Protein AF-A0A1H5PH93-F1 (afdb_monomer)

Solvent-accessible surface area (backbone atoms only — not comparable to full-atom values): 3718 Å² total; per-residue (Å²): 130,86,77,73,77,77,81,79,81,81,85,80,79,56,42,66,69,59,49,55,52,47,31,60,76,34,77,64,41,66,50,18,39,30,42,60,48,46,87,40,70,47,71,48,97,57,71,49,57,91,81,64,31,56,50,81,80,127

Radius of gyration: 13.15 Å; Cα contacts (8 Å, |Δi|>4): 67; chains: 1; bounding box: 29×25×43 Å

pLDDT: mean 83.43, std 16.36, range [39.22, 97.5]

Secondary structure (DSSP, 8-state):
-PPPPP---PPP---HHHHHHHHHHTTT-GGGEEE-SSS-EEE-SSPPPTTTSB----

Structure (mmCIF, N/CA/C/O backbone):
data_AF-A0A1H5PH93-F1
#
_entry.id   AF-A0A1H5PH93-F1
#
loop_
_atom_site.group_PDB
_atom_site.id
_atom_site.type_symbol
_atom_site.label_atom_id
_atom_site.label_alt_id
_atom_site.label_comp_id
_atom_site.label_asym_id
_atom_site.label_entity_id
_atom_site.label_seq_id
_atom_site.pdbx_PDB_ins_code
_atom_site.Cartn_x
_atom_site.Cartn_y
_atom_site.Cartn_z
_atom_site.occupancy
_atom_site.B_iso_or_equiv
_atom_site.auth_seq_id
_atom_site.auth_comp_id
_atom_site.auth_asym_id
_atom_site.auth_atom_id
_atom_site.pdbx_PDB_model_num
ATOM 1 N N . MET A 1 1 ? -2.153 17.166 -33.841 1.00 39.22 1 MET A N 1
ATOM 2 C CA . MET A 1 1 ? -1.594 16.327 -32.758 1.00 39.22 1 MET A CA 1
ATOM 3 C C . MET A 1 1 ? -2.759 15.830 -31.919 1.00 39.22 1 MET A C 1
ATOM 5 O O . MET A 1 1 ? -3.560 16.675 -31.530 1.00 39.22 1 MET A O 1
ATOM 9 N N . PRO A 1 2 ? -2.930 14.516 -31.705 1.00 42.28 2 PRO A N 1
ATOM 10 C CA . PRO A 1 2 ? -4.009 14.034 -30.858 1.00 42.28 2 PRO A CA 1
ATOM 11 C C . PRO A 1 2 ? -3.698 14.444 -29.415 1.00 42.28 2 PRO A C 1
ATOM 13 O O . PRO A 1 2 ? -2.584 14.232 -28.934 1.00 42.28 2 PRO A O 1
ATOM 16 N N . LYS A 1 3 ? -4.652 15.118 -28.766 1.00 47.72 3 LYS A N 1
ATOM 17 C CA . LYS A 1 3 ? -4.551 15.531 -27.364 1.00 47.72 3 LYS A CA 1
ATOM 18 C C . LYS A 1 3 ? -4.405 14.270 -26.511 1.00 47.72 3 LYS A C 1
ATOM 20 O O . LYS A 1 3 ? -5.220 13.359 -26.646 1.00 47.72 3 LYS A O 1
ATOM 25 N N . LYS A 1 4 ? -3.354 14.208 -25.682 1.00 57.16 4 LYS A N 1
ATOM 26 C CA . LYS A 1 4 ? -3.259 13.208 -24.612 1.00 57.16 4 LYS A CA 1
ATOM 27 C C . LYS A 1 4 ? -4.551 13.294 -23.789 1.00 57.16 4 LYS A C 1
ATOM 29 O O . LYS A 1 4 ? -4.991 14.419 -23.550 1.00 57.16 4 LYS A O 1
ATOM 34 N N . PRO A 1 5 ? -5.169 12.164 -23.412 1.00 54.16 5 PRO A N 1
ATOM 35 C CA . PRO A 1 5 ? -6.256 12.204 -22.449 1.00 54.16 5 PRO A CA 1
ATOM 36 C C . PRO A 1 5 ? -5.696 12.876 -21.196 1.00 54.16 5 PRO A C 1
ATOM 38 O O . PRO A 1 5 ? -4.598 12.530 -20.762 1.00 54.16 5 PRO A O 1
ATOM 41 N N . ASP A 1 6 ? -6.382 13.904 -20.709 1.00 56.84 6 ASP A N 1
ATOM 42 C CA . ASP A 1 6 ? -6.037 14.550 -19.451 1.00 56.84 6 ASP A CA 1
ATOM 43 C C . ASP A 1 6 ? -5.917 13.447 -18.391 1.00 56.84 6 ASP A C 1
ATOM 45 O O . ASP A 1 6 ? -6.869 12.691 -18.189 1.00 56.84 6 ASP A O 1
ATOM 49 N N . ASP A 1 7 ? -4.729 13.282 -17.799 1.00 60.50 7 ASP A N 1
ATOM 50 C CA . ASP A 1 7 ? -4.494 12.282 -16.758 1.00 60.50 7 ASP A CA 1
ATOM 51 C C . ASP A 1 7 ? -5.437 12.607 -15.595 1.00 60.50 7 ASP A C 1
ATOM 53 O O . ASP A 1 7 ? -5.214 13.542 -14.824 1.00 60.50 7 ASP A O 1
ATOM 57 N N . GLU A 1 8 ? -6.548 11.878 -15.521 1.00 69.31 8 GLU A N 1
ATOM 58 C CA . GLU A 1 8 ? -7.597 12.077 -14.535 1.00 69.31 8 GLU A CA 1
ATOM 59 C C . GLU A 1 8 ? -7.032 11.715 -13.154 1.00 69.31 8 GLU A C 1
ATOM 61 O O . GLU A 1 8 ? -6.968 10.552 -12.745 1.00 69.31 8 GLU A O 1
ATOM 66 N N . VAL A 1 9 ? -6.535 12.727 -12.440 1.00 71.62 9 VAL A N 1
ATOM 67 C CA . VAL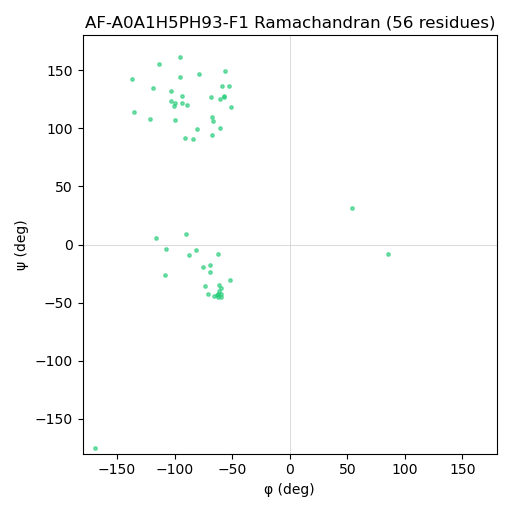 A 1 9 ? -5.947 12.551 -11.112 1.00 71.62 9 VAL A CA 1
ATOM 68 C C . VAL A 1 9 ? -7.046 12.122 -10.143 1.00 71.62 9 VAL A C 1
ATOM 70 O O . VAL A 1 9 ? -7.876 12.921 -9.715 1.00 71.62 9 VAL A O 1
ATOM 73 N N . THR A 1 10 ? -7.034 10.847 -9.758 1.00 73.62 10 THR A N 1
ATOM 74 C CA . THR A 1 10 ? -7.913 10.321 -8.710 1.00 73.62 10 THR A CA 1
ATOM 75 C C . THR A 1 10 ? -7.235 10.458 -7.348 1.00 73.62 10 THR A C 1
ATOM 77 O O . THR A 1 10 ? -6.183 9.866 -7.109 1.00 73.62 10 THR A O 1
ATOM 80 N N . VAL A 1 11 ? -7.861 11.194 -6.426 1.00 80.06 11 VAL A N 1
ATOM 81 C CA . VAL A 1 11 ? -7.421 11.282 -5.025 1.00 80.06 11 VAL A CA 1
ATOM 82 C C . VAL A 1 11 ? -8.169 10.246 -4.189 1.00 80.06 11 VAL A C 1
ATOM 84 O O . VAL A 1 11 ? -9.396 10.272 -4.117 1.00 80.06 11 VAL A O 1
ATOM 87 N N . LEU A 1 12 ? -7.432 9.351 -3.530 1.00 81.25 12 LEU A N 1
ATOM 88 C CA . LEU A 1 12 ? -7.985 8.355 -2.611 1.00 81.25 12 LEU A CA 1
ATOM 89 C C . LEU A 1 12 ? -7.733 8.783 -1.164 1.00 81.25 12 LEU A C 1
ATOM 91 O O . LEU A 1 12 ? -6.614 9.144 -0.802 1.00 81.25 12 LEU A O 1
ATOM 95 N N . ARG A 1 13 ? -8.774 8.730 -0.328 1.00 86.00 13 ARG A N 1
ATOM 96 C CA . ARG A 1 13 ? -8.658 8.965 1.116 1.00 86.00 13 ARG A CA 1
ATOM 97 C C . ARG A 1 13 ? -8.414 7.631 1.814 1.00 86.00 13 ARG A C 1
ATOM 99 O O . ARG A 1 13 ? -9.353 6.914 2.132 1.00 86.00 13 ARG A O 1
ATOM 106 N N . VAL A 1 14 ? -7.140 7.298 1.993 1.00 90.50 14 VAL A N 1
ATOM 107 C CA . VAL A 1 14 ? -6.694 6.142 2.782 1.00 90.50 14 VAL A CA 1
ATOM 108 C C . VAL A 1 14 ? -6.373 6.617 4.194 1.00 90.50 14 VAL A C 1
ATOM 110 O O . VAL A 1 14 ? -5.847 7.721 4.369 1.00 90.50 14 VAL A O 1
ATOM 113 N N . ASN A 1 15 ? -6.662 5.798 5.203 1.00 95.12 15 ASN A N 1
ATOM 114 C CA . ASN A 1 15 ? -6.269 6.102 6.568 1.00 95.12 15 ASN A CA 1
ATOM 115 C C . ASN A 1 15 ? -4.733 6.295 6.652 1.00 95.12 15 ASN A C 1
ATOM 117 O O . ASN A 1 15 ? -3.984 5.402 6.241 1.00 95.12 15 ASN A O 1
ATOM 121 N N . PRO A 1 16 ? -4.228 7.416 7.208 1.00 95.12 16 PRO A N 1
ATOM 122 C CA . PRO A 1 16 ? -2.793 7.711 7.200 1.00 95.12 16 PRO A CA 1
ATOM 123 C C . PRO A 1 16 ? -1.923 6.689 7.941 1.00 95.12 16 PRO A C 1
ATOM 125 O O . PRO A 1 16 ? -0.799 6.425 7.519 1.00 95.12 16 PRO A O 1
ATOM 128 N N . ALA A 1 17 ? -2.424 6.102 9.034 1.00 96.75 17 ALA A N 1
ATOM 129 C CA . ALA A 1 17 ? -1.670 5.118 9.811 1.00 96.75 17 ALA A CA 1
ATOM 130 C C . ALA A 1 17 ? -1.538 3.795 9.047 1.00 96.75 17 ALA A C 1
ATOM 132 O O . ALA A 1 17 ? -0.452 3.218 8.986 1.00 96.75 17 ALA A O 1
ATOM 133 N N . VAL A 1 18 ? -2.626 3.361 8.409 1.00 95.69 18 VAL A N 1
ATOM 134 C CA . VAL A 1 18 ? -2.657 2.177 7.543 1.00 95.69 18 VAL A CA 1
ATOM 135 C C . VAL A 1 18 ? -1.726 2.364 6.340 1.00 95.69 18 VAL A C 1
ATOM 137 O O . VAL A 1 18 ? -0.906 1.495 6.045 1.00 95.69 18 VAL A O 1
A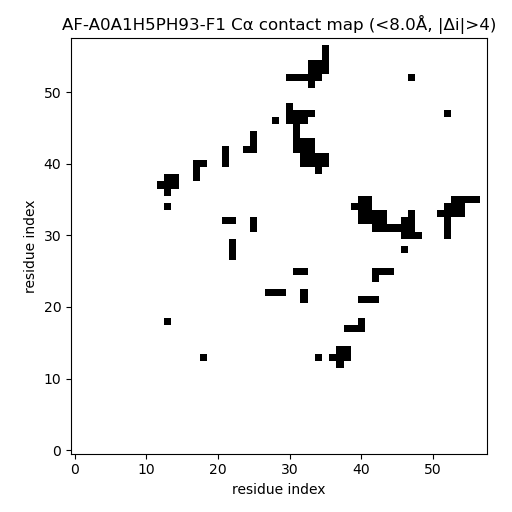TOM 140 N N . TRP A 1 19 ? -1.772 3.534 5.697 1.00 95.38 19 TRP A N 1
ATOM 141 C CA . TRP A 1 19 ? -0.869 3.876 4.597 1.00 95.38 19 TRP A CA 1
ATOM 142 C C . TRP A 1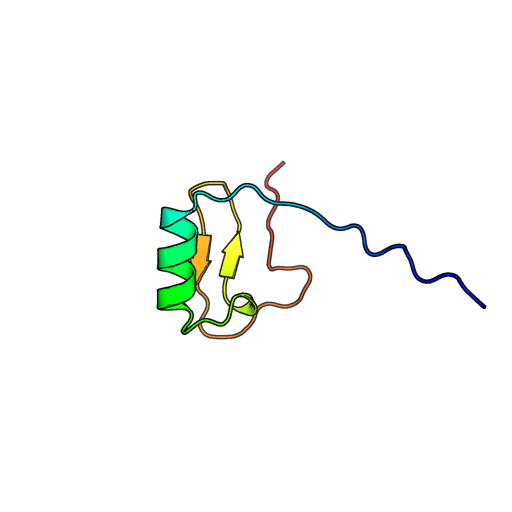 19 ? 0.606 3.849 5.016 1.00 95.38 19 TRP A C 1
ATOM 144 O O . TRP A 1 19 ? 1.433 3.259 4.322 1.00 95.38 19 TRP A O 1
ATOM 154 N N . ALA A 1 20 ? 0.946 4.432 6.170 1.00 96.88 20 ALA A N 1
ATOM 155 C CA . ALA A 1 20 ? 2.315 4.432 6.682 1.00 96.88 20 ALA A CA 1
ATOM 156 C C . ALA A 1 20 ? 2.838 3.011 6.960 1.00 96.88 20 ALA A C 1
ATOM 158 O O . ALA A 1 20 ? 3.992 2.702 6.653 1.00 96.88 20 ALA A O 1
ATOM 159 N N . GLN A 1 21 ? 1.992 2.132 7.506 1.00 97.06 21 GLN A N 1
ATOM 160 C CA . GLN A 1 21 ? 2.337 0.726 7.722 1.00 97.06 21 GLN A CA 1
ATOM 161 C C . GLN A 1 21 ? 2.549 -0.017 6.397 1.00 97.06 21 GLN A C 1
ATOM 163 O O . GLN A 1 21 ? 3.545 -0.728 6.255 1.00 97.06 21 GLN A O 1
ATOM 168 N N . ALA A 1 22 ? 1.671 0.193 5.414 1.00 95.81 22 ALA A N 1
ATOM 169 C CA . ALA A 1 22 ? 1.788 -0.416 4.092 1.00 95.81 22 ALA A CA 1
ATOM 170 C C . ALA A 1 22 ? 3.056 0.041 3.353 1.00 95.81 22 ALA A C 1
ATOM 172 O O . ALA A 1 22 ? 3.780 -0.790 2.810 1.00 95.81 22 ALA A O 1
ATOM 173 N N . LEU A 1 23 ? 3.390 1.337 3.394 1.00 97.00 23 LEU A N 1
ATOM 174 C CA . LEU A 1 23 ? 4.638 1.852 2.815 1.00 97.00 23 LEU A CA 1
ATOM 175 C C . LEU A 1 23 ? 5.873 1.227 3.445 1.00 97.00 23 LEU A C 1
ATOM 177 O O . LEU A 1 23 ? 6.812 0.881 2.733 1.00 97.00 23 LEU A O 1
ATOM 181 N N . LYS A 1 24 ? 5.873 1.083 4.773 1.00 97.50 24 LYS A N 1
ATOM 182 C CA . LYS A 1 24 ? 6.979 0.445 5.484 1.00 97.50 24 LYS A CA 1
ATOM 183 C C . LYS A 1 24 ? 7.145 -1.012 5.049 1.00 97.50 24 LYS A C 1
ATOM 185 O O . LYS A 1 24 ? 8.269 -1.441 4.832 1.00 97.5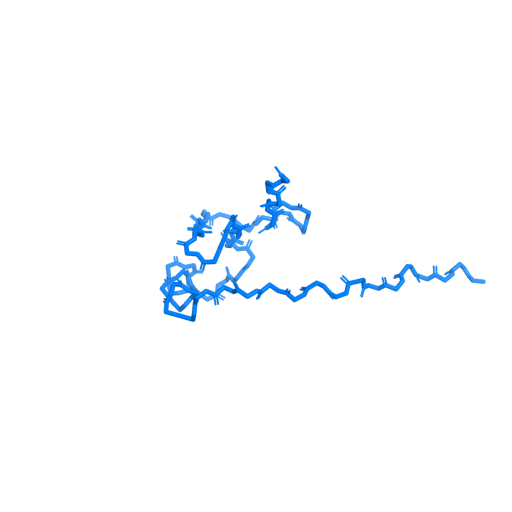0 24 LYS A O 1
ATOM 190 N N . ALA A 1 25 ? 6.046 -1.751 4.905 1.00 96.50 25 ALA A N 1
ATOM 191 C CA . ALA A 1 25 ? 6.066 -3.139 4.441 1.00 96.50 25 ALA A CA 1
ATOM 192 C C . ALA A 1 25 ? 6.448 -3.283 2.954 1.00 96.50 25 ALA A C 1
ATOM 194 O O . ALA A 1 25 ? 6.922 -4.337 2.542 1.00 96.50 25 ALA A O 1
ATOM 195 N N . ALA A 1 26 ? 6.254 -2.233 2.155 1.00 96.50 26 ALA A N 1
ATOM 196 C CA . ALA A 1 26 ? 6.627 -2.180 0.745 1.00 96.50 26 ALA A CA 1
ATOM 197 C C . ALA A 1 26 ? 8.052 -1.645 0.498 1.00 96.50 26 ALA A C 1
ATOM 199 O O . ALA A 1 26 ? 8.392 -1.349 -0.648 1.00 96.50 26 ALA A O 1
ATOM 200 N N . ASP A 1 27 ? 8.860 -1.457 1.549 1.00 96.62 27 ASP A N 1
ATOM 201 C CA . ASP A 1 27 ? 10.192 -0.833 1.482 1.00 96.62 27 ASP A CA 1
ATOM 202 C C . ASP A 1 27 ? 10.176 0.552 0.806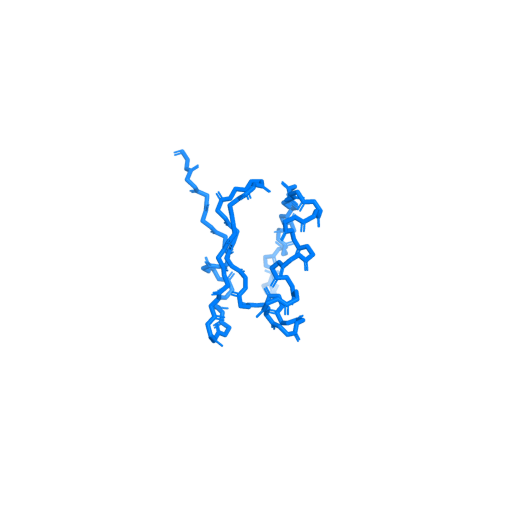 1.00 96.62 27 ASP A C 1
ATOM 204 O O . ASP A 1 27 ? 11.119 0.967 0.134 1.00 96.62 27 ASP A O 1
ATOM 208 N N . GLY A 1 28 ? 9.065 1.278 0.957 1.00 96.31 28 GLY A N 1
ATOM 209 C CA . GLY A 1 28 ? 8.839 2.576 0.328 1.00 96.31 28 GLY A CA 1
ATOM 210 C C . GLY A 1 28 ? 8.277 2.533 -1.099 1.00 96.31 28 GLY A C 1
ATOM 211 O O . GLY A 1 28 ? 7.879 3.582 -1.611 1.00 96.31 28 GLY A O 1
ATOM 212 N N . ASP A 1 29 ? 8.178 1.368 -1.749 1.00 95.50 29 ASP A N 1
ATOM 213 C CA . ASP A 1 29 ? 7.653 1.271 -3.116 1.00 95.50 29 ASP A CA 1
ATOM 214 C C . ASP A 1 29 ? 6.118 1.196 -3.144 1.00 95.50 29 ASP A C 1
ATOM 216 O O . ASP A 1 29 ? 5.498 0.130 -3.152 1.00 95.50 29 ASP A O 1
ATOM 220 N N . ALA A 1 30 ? 5.481 2.364 -3.243 1.00 92.75 30 ALA A N 1
ATOM 221 C CA . ALA A 1 30 ? 4.027 2.496 -3.326 1.00 92.75 30 ALA A CA 1
ATOM 222 C C . ALA A 1 30 ? 3.384 1.837 -4.567 1.00 92.75 30 ALA A C 1
ATOM 224 O O . ALA A 1 30 ? 2.154 1.782 -4.664 1.00 92.75 30 ALA A O 1
ATOM 225 N N . ARG A 1 31 ? 4.160 1.354 -5.549 1.00 93.75 31 ARG A N 1
ATOM 226 C CA . ARG A 1 31 ? 3.621 0.584 -6.687 1.00 93.75 31 ARG A CA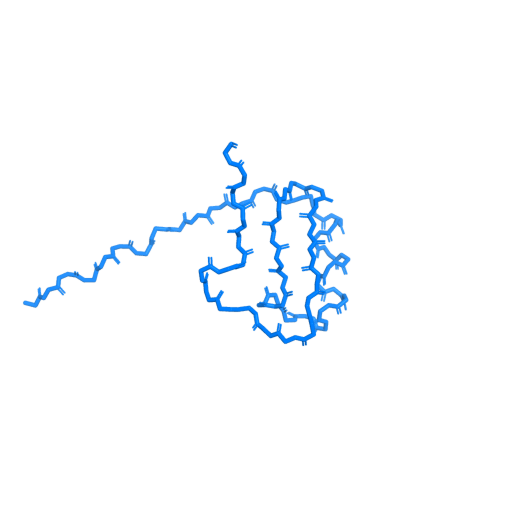 1
ATOM 227 C C . ARG A 1 31 ? 3.244 -0.839 -6.288 1.00 93.75 31 ARG A C 1
ATOM 229 O O . ARG A 1 31 ? 2.437 -1.452 -6.974 1.00 93.75 31 ARG A O 1
ATOM 236 N N . ARG A 1 32 ? 3.783 -1.338 -5.175 1.00 95.50 32 ARG A N 1
ATOM 237 C CA . ARG A 1 32 ? 3.452 -2.645 -4.592 1.00 95.50 32 ARG A CA 1
ATOM 238 C C . ARG A 1 32 ? 2.170 -2.616 -3.754 1.00 95.50 32 ARG A C 1
ATOM 240 O O . ARG A 1 32 ? 1.759 -3.655 -3.254 1.00 95.50 32 ARG A O 1
ATOM 247 N N . ILE A 1 33 ? 1.558 -1.445 -3.562 1.00 94.62 33 ILE A N 1
ATOM 248 C CA . ILE A 1 33 ? 0.391 -1.276 -2.692 1.00 94.62 33 ILE A CA 1
ATOM 249 C C . ILE A 1 33 ? -0.886 -1.250 -3.539 1.00 94.62 33 ILE A C 1
ATOM 251 O O . ILE A 1 33 ? -1.044 -0.390 -4.408 1.00 94.62 33 ILE A O 1
ATOM 255 N N . GLU A 1 34 ? -1.796 -2.180 -3.256 1.00 93.31 34 GLU A N 1
ATOM 256 C CA . GLU A 1 34 ? -3.175 -2.204 -3.752 1.00 93.31 34 GLU A CA 1
ATOM 257 C C . GLU A 1 34 ? -4.093 -1.534 -2.728 1.00 93.31 34 GLU A C 1
ATOM 259 O O . GLU A 1 34 ? -4.092 -1.922 -1.560 1.00 93.31 34 GLU A O 1
ATOM 264 N N . ILE A 1 35 ? -4.901 -0.564 -3.158 1.00 91.81 35 ILE A N 1
ATOM 265 C CA . ILE A 1 35 ? -5.902 0.099 -2.315 1.00 91.81 35 ILE A CA 1
ATOM 266 C C . ILE A 1 35 ? -7.281 -0.492 -2.622 1.00 91.81 35 ILE 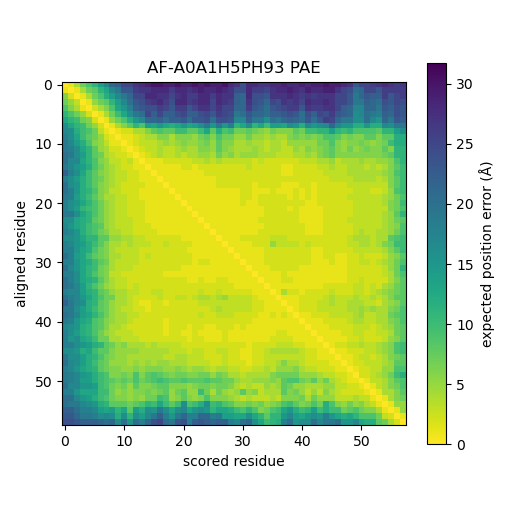A C 1
ATOM 268 O O . ILE A 1 35 ? -7.768 -0.384 -3.752 1.00 91.81 35 ILE A O 1
ATOM 272 N N . ARG A 1 36 ? -7.912 -1.091 -1.605 1.00 90.31 36 ARG A N 1
ATOM 273 C CA . ARG A 1 36 ? -9.266 -1.673 -1.671 1.00 90.31 36 ARG A CA 1
ATOM 274 C C . ARG A 1 36 ? -10.296 -0.855 -0.896 1.00 90.31 36 ARG A C 1
ATOM 276 O O . ARG A 1 36 ? -11.471 -0.858 -1.242 1.00 90.31 36 ARG A O 1
ATOM 283 N N . GLY A 1 37 ? -9.853 -0.111 0.114 1.00 89.81 37 GLY A N 1
ATOM 284 C CA . GLY A 1 37 ? -10.691 0.791 0.896 1.00 89.81 37 GLY A CA 1
ATOM 285 C C . GLY A 1 37 ? -9.870 1.696 1.811 1.00 89.81 37 GLY A C 1
ATOM 286 O O . GLY A 1 37 ? -8.642 1.676 1.785 1.00 89.81 37 GLY A O 1
ATOM 287 N N . GLU A 1 38 ? -10.547 2.487 2.647 1.00 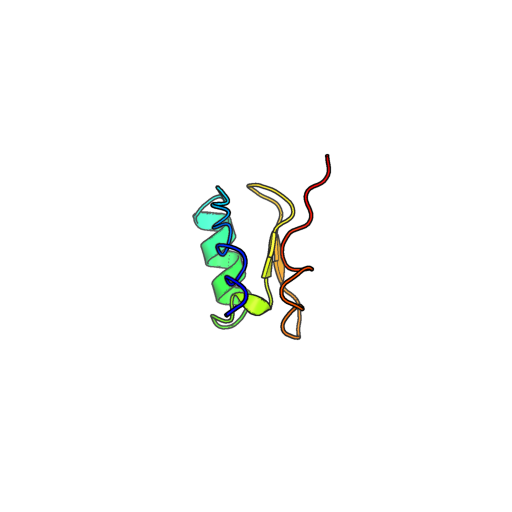90.88 38 GLU A N 1
ATOM 288 C CA . GLU A 1 38 ? -9.886 3.420 3.575 1.00 90.88 38 GLU A CA 1
ATOM 289 C C . GLU A 1 38 ? -8.954 2.704 4.570 1.00 90.88 38 GLU A C 1
ATOM 291 O O . GLU A 1 38 ? -7.878 3.212 4.885 1.00 90.88 38 GLU A O 1
ATOM 296 N N . PHE A 1 39 ? -9.353 1.515 5.030 1.00 93.25 39 PHE A N 1
ATOM 297 C CA . PHE A 1 39 ? -8.625 0.701 6.011 1.00 93.25 39 PHE A CA 1
ATOM 298 C C . PHE A 1 39 ? -8.146 -0.649 5.448 1.00 93.25 39 PHE A C 1
ATOM 300 O O . PHE A 1 39 ? -7.621 -1.462 6.203 1.00 93.25 39 PHE A O 1
ATOM 307 N N . ASP A 1 40 ? -8.331 -0.894 4.146 1.00 91.06 40 ASP A N 1
ATOM 308 C CA . ASP A 1 40 ? -7.984 -2.154 3.477 1.00 91.06 40 ASP A CA 1
ATOM 309 C C . ASP A 1 40 ? -6.988 -1.896 2.336 1.00 91.06 40 ASP A C 1
ATOM 311 O O . ASP A 1 40 ? -7.325 -1.323 1.292 1.00 91.06 40 ASP A O 1
ATOM 315 N N . VAL A 1 41 ? -5.741 -2.305 2.569 1.00 93.12 41 VAL A N 1
ATOM 316 C CA . VAL A 1 41 ? -4.614 -2.220 1.632 1.00 93.12 41 VAL A CA 1
ATOM 317 C C . VAL A 1 41 ? -3.825 -3.518 1.661 1.00 93.12 41 VAL A C 1
ATOM 319 O O . VAL A 1 41 ? -3.600 -4.106 2.719 1.00 93.12 41 VAL A O 1
ATOM 322 N N . VAL A 1 42 ? -3.344 -3.929 0.490 1.00 94.62 42 VAL A N 1
ATOM 323 C CA . VAL A 1 42 ? -2.529 -5.134 0.315 1.00 94.62 42 VAL A CA 1
ATOM 324 C C . VAL A 1 42 ? -1.164 -4.748 -0.229 1.00 94.62 42 VAL A C 1
ATOM 326 O O . VAL A 1 42 ? -1.065 -3.951 -1.159 1.00 94.62 42 VAL A O 1
ATOM 329 N N . VAL A 1 43 ? -0.107 -5.321 0.347 1.00 95.81 43 VAL A N 1
ATOM 330 C CA . VAL A 1 43 ? 1.268 -5.148 -0.128 1.00 95.81 43 VAL A CA 1
ATOM 331 C C . VAL A 1 43 ? 1.694 -6.402 -0.877 1.00 95.81 43 VAL A C 1
ATOM 333 O O . VAL A 1 43 ? 1.659 -7.504 -0.335 1.00 95.81 43 VAL A O 1
ATOM 336 N N . HIS A 1 44 ? 2.097 -6.219 -2.127 1.00 95.06 44 HIS A N 1
ATOM 337 C CA . HIS A 1 44 ? 2.560 -7.273 -3.021 1.00 95.06 44 HIS A CA 1
ATOM 338 C C . HIS A 1 44 ? 4.088 -7.378 -2.998 1.00 95.06 44 HIS A C 1
ATOM 340 O O . HIS A 1 44 ? 4.788 -6.452 -2.585 1.00 95.06 44 HIS A O 1
ATOM 346 N N . ASN A 1 45 ? 4.636 -8.509 -3.441 1.00 93.25 45 ASN A N 1
ATOM 347 C CA . ASN A 1 45 ? 6.092 -8.672 -3.554 1.00 93.25 45 ASN A CA 1
ATOM 348 C C . ASN A 1 45 ? 6.667 -7.877 -4.733 1.00 93.25 45 ASN A C 1
ATOM 350 O O . ASN A 1 45 ? 7.732 -7.288 -4.605 1.00 93.25 45 ASN A O 1
ATOM 354 N N . GLU A 1 46 ? 5.921 -7.800 -5.834 1.00 95.00 46 GLU A N 1
ATOM 355 C CA . GLU A 1 46 ? 6.296 -7.089 -7.058 1.00 95.00 46 GLU A CA 1
ATOM 356 C C . GLU A 1 46 ? 5.377 -5.875 -7.297 1.00 95.00 46 GLU A C 1
ATOM 358 O O . GLU A 1 46 ? 4.241 -5.857 -6.805 1.00 95.00 46 GLU A O 1
ATOM 363 N N . PRO A 1 47 ? 5.831 -4.845 -8.037 1.00 93.88 47 PRO A N 1
ATOM 364 C CA . PRO A 1 47 ? 4.994 -3.715 -8.425 1.00 93.88 47 PRO A CA 1
ATOM 365 C C . PRO A 1 47 ? 3.761 -4.140 -9.231 1.00 93.88 47 PRO A C 1
ATOM 367 O O . PRO A 1 47 ? 3.855 -4.923 -10.175 1.00 93.88 47 PRO A O 1
ATOM 370 N N . LEU A 1 48 ? 2.610 -3.552 -8.912 1.00 88.94 48 LEU A N 1
ATOM 371 C CA . LEU A 1 48 ? 1.379 -3.752 -9.667 1.00 88.94 48 LEU A CA 1
ATOM 372 C C . LEU A 1 48 ? 1.369 -2.908 -10.953 1.00 88.94 48 LEU A C 1
ATOM 374 O O . LEU A 1 48 ? 1.855 -1.766 -10.951 1.00 88.94 48 LEU A O 1
ATOM 378 N N . PRO A 1 49 ? 0.741 -3.402 -12.035 1.00 87.69 49 PRO A N 1
ATOM 379 C CA . PRO A 1 49 ? 0.453 -2.601 -13.218 1.00 87.69 49 PRO A CA 1
ATOM 380 C C . PRO A 1 49 ? -0.372 -1.347 -12.871 1.00 87.69 49 PRO A C 1
ATOM 382 O O . PRO A 1 49 ? -1.206 -1.394 -11.963 1.00 87.69 49 PRO A O 1
ATOM 385 N N . PRO A 1 50 ? -0.227 -0.228 -13.611 1.00 77.44 50 PRO A N 1
ATOM 386 C CA . PRO A 1 50 ? -0.907 1.035 -13.300 1.00 77.44 50 PRO A CA 1
ATOM 387 C C . PRO A 1 50 ? -2.432 0.941 -13.105 1.00 77.44 50 PRO A C 1
ATOM 389 O O . PRO A 1 50 ? -2.978 1.703 -12.313 1.00 77.44 50 PRO A O 1
ATOM 392 N N . GLY A 1 51 ? -3.108 0.004 -13.781 1.00 78.56 51 GLY A N 1
ATOM 393 C CA . GLY A 1 51 ? -4.563 -0.191 -13.702 1.00 78.56 51 GLY A CA 1
ATOM 394 C C . GLY A 1 51 ? -5.056 -1.116 -12.582 1.00 78.56 51 GLY A C 1
ATOM 395 O O . GLY A 1 51 ? -6.257 -1.180 -12.349 1.00 78.56 51 GLY A O 1
ATOM 396 N N . GLU A 1 52 ? -4.165 -1.819 -11.880 1.00 82.31 52 GLU A N 1
ATOM 397 C CA . GLU A 1 52 ? -4.540 -2.829 -10.870 1.00 82.31 52 GLU A CA 1
ATOM 398 C C . GLU A 1 52 ? -4.278 -2.372 -9.431 1.00 82.31 52 GLU A C 1
ATOM 400 O O . GLU A 1 52 ? -4.646 -3.044 -8.471 1.00 82.31 52 GLU A O 1
ATOM 405 N N . ARG A 1 53 ? -3.681 -1.189 -9.268 1.00 80.88 53 ARG A N 1
ATOM 406 C CA . ARG A 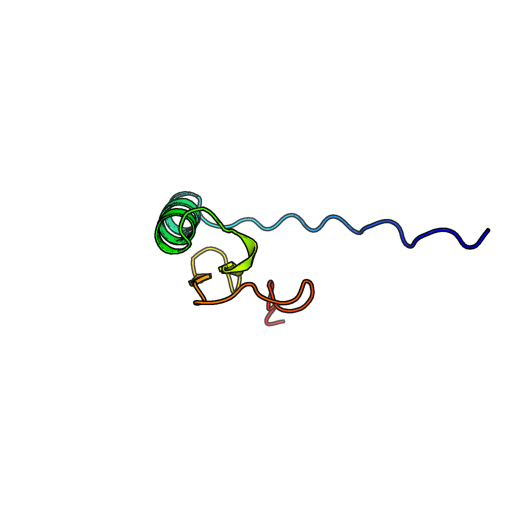1 53 ? -3.341 -0.609 -7.960 1.00 80.88 53 ARG A CA 1
ATOM 407 C C . ARG A 1 53 ? -4.560 -0.182 -7.144 1.00 80.88 53 ARG A C 1
ATOM 409 O O . ARG A 1 53 ? -4.440 0.048 -5.945 1.00 80.88 53 ARG A O 1
ATOM 416 N N . VAL A 1 54 ? -5.718 -0.036 -7.785 1.00 79.75 54 VAL A N 1
ATOM 417 C CA . VAL A 1 54 ? -6.954 0.438 -7.157 1.00 79.75 54 VAL A CA 1
ATOM 418 C C . VAL A 1 54 ? -8.102 -0.453 -7.608 1.00 79.75 54 VAL A C 1
ATOM 420 O O . VAL A 1 54 ? -8.488 -0.415 -8.775 1.00 79.75 54 VAL A O 1
ATOM 423 N N . LYS A 1 55 ? -8.695 -1.214 -6.684 1.00 70.50 55 LYS A N 1
ATOM 424 C CA . LYS A 1 55 ? -9.965 -1.902 -6.937 1.00 70.50 55 LYS A CA 1
ATOM 425 C C . LYS A 1 55 ? -11.096 -1.101 -6.316 1.00 70.50 55 LYS A C 1
ATOM 427 O O . LYS A 1 55 ? -11.264 -1.089 -5.104 1.00 70.50 55 LYS A O 1
ATOM 432 N N . ARG A 1 56 ? -11.894 -0.443 -7.159 1.00 61.41 56 ARG A N 1
ATOM 433 C CA . ARG A 1 56 ? -13.181 0.115 -6.737 1.00 61.41 56 ARG A CA 1
ATOM 434 C C . ARG A 1 56 ? -14.194 -1.026 -6.742 1.00 61.41 56 ARG A C 1
ATOM 436 O O . ARG A 1 56 ? -14.694 -1.388 -7.803 1.00 61.41 56 ARG A O 1
ATOM 443 N N . THR A 1 57 ? -14.488 -1.620 -5.593 1.00 52.12 57 THR A N 1
ATOM 444 C CA . THR A 1 57 ? -15.762 -2.337 -5.450 1.00 52.12 57 THR A CA 1
ATOM 445 C C . THR A 1 57 ? -16.865 -1.285 -5.496 1.00 52.12 57 THR A C 1
ATOM 447 O O . THR A 1 57 ? -16.927 -0.430 -4.614 1.00 52.12 57 THR A O 1
ATOM 450 N N . SER A 1 58 ? -17.630 -1.278 -6.593 1.00 47.47 58 SER A N 1
ATOM 451 C CA . SER A 1 58 ? -18.896 -0.537 -6.689 1.00 47.47 58 SER A CA 1
ATOM 452 C C . SER A 1 58 ? -19.957 -1.197 -5.820 1.00 47.47 58 SER A C 1
ATOM 454 O O . SER A 1 58 ? -19.875 -2.438 -5.669 1.00 47.47 58 SER A O 1
#

Sequence (58 aa):
MPKKPDDEVTVLRVNPAVWAQALKAADGDARRIEIRGEFDVVVHNEPLPPGERVKRTS

Mean predicted aligned error: 7.2 Å

Organism: NCBI:txid561176

Foldseek 3Di:
DDDDPDPPDDDAQAAPVQVVVLCVVQVNPLQQWADEHNNDIDGHPDGDDPVRSYDDPD